Protein AF-C7J139-F1 (afdb_monomer_lite)

Organism: Oryza sativa subsp. japonica (NCBI:txid39947)

InterPro domains:
  IPR003154 S1/P1 nuclease [PF02265] (30-98)
  IPR003154 S1/P1 nuclease [PTHR33146] (15-98)
  IPR008947 Phospholipase C/P1 nuclease domain superfamily [G3DSA:1.10.575.10] (30-126)
  IPR008947 Phospholipase C/P1 nuclease domain superfamily [SSF48537] (30-120)

Radius of gyration: 26.07 Å; chains: 1; bounding box: 62×35×89 Å

Structure (mmCIF, N/CA/C/O backbone):
data_AF-C7J139-F1
#
_entry.id   AF-C7J139-F1
#
loop_
_atom_site.group_PDB
_atom_site.id
_atom_site.type_symbol
_atom_site.label_atom_id
_atom_site.label_alt_id
_atom_site.label_comp_id
_atom_site.label_asym_id
_atom_site.label_entity_id
_atom_site.label_seq_id
_atom_site.pdbx_PDB_ins_code
_atom_site.Cartn_x
_atom_site.Cartn_y
_atom_site.Cartn_z
_atom_site.occupancy
_atom_site.B_iso_or_equiv
_atom_site.auth_seq_id
_atom_site.auth_comp_id
_atom_site.auth_asym_id
_atom_site.auth_atom_id
_atom_site.pdbx_PDB_model_num
ATOM 1 N N . MET A 1 1 ? 42.708 -17.593 -40.217 1.00 52.78 1 MET A N 1
ATOM 2 C CA . MET A 1 1 ? 43.598 -16.811 -39.324 1.00 52.78 1 MET A CA 1
ATOM 3 C C . MET A 1 1 ? 43.027 -15.461 -38.871 1.00 52.78 1 MET A C 1
ATOM 5 O O . MET A 1 1 ? 43.200 -15.146 -37.701 1.00 52.78 1 MET A O 1
ATOM 9 N N . ALA A 1 2 ? 42.382 -14.642 -39.721 1.00 55.66 2 ALA A N 1
ATOM 10 C CA . ALA A 1 2 ? 41.711 -13.401 -39.272 1.00 55.66 2 ALA A CA 1
ATOM 11 C C . ALA A 1 2 ? 40.281 -13.638 -38.725 1.00 55.66 2 ALA A C 1
ATOM 13 O O . ALA A 1 2 ? 39.870 -12.990 -37.765 1.00 55.66 2 ALA A O 1
ATOM 14 N N . SER A 1 3 ? 39.554 -14.611 -39.291 1.00 57.34 3 SER A N 1
ATOM 15 C CA . SER A 1 3 ? 38.187 -14.988 -38.883 1.00 57.34 3 SER A CA 1
ATOM 16 C C . SER A 1 3 ? 38.133 -15.623 -37.480 1.00 57.34 3 SER A C 1
ATOM 18 O O . SER A 1 3 ? 37.305 -15.239 -36.655 1.00 57.34 3 SER A O 1
ATOM 20 N N . ASP A 1 4 ? 39.101 -16.486 -37.158 1.00 62.28 4 ASP A N 1
ATOM 21 C CA . ASP A 1 4 ? 39.182 -17.219 -35.880 1.00 62.28 4 ASP A CA 1
ATOM 22 C C . ASP A 1 4 ? 39.426 -16.285 -34.681 1.00 62.28 4 ASP A C 1
ATOM 24 O O . ASP A 1 4 ? 38.920 -16.496 -33.575 1.00 62.28 4 ASP A O 1
ATOM 28 N N . LYS A 1 5 ? 40.167 -15.194 -34.920 1.00 62.31 5 LYS A N 1
ATOM 29 C CA . LYS A 1 5 ? 40.435 -14.150 -33.923 1.00 62.31 5 LYS A CA 1
ATOM 30 C C . LYS A 1 5 ? 39.167 -13.357 -33.611 1.00 62.31 5 LYS A C 1
ATOM 32 O O . LYS A 1 5 ? 38.878 -13.135 -32.442 1.00 62.31 5 LYS A O 1
ATOM 37 N N . CYS A 1 6 ? 38.378 -13.001 -34.629 1.00 66.62 6 CYS A N 1
ATOM 38 C CA . CYS A 1 6 ? 37.109 -12.287 -34.456 1.00 66.62 6 CYS A CA 1
ATOM 39 C C . CYS A 1 6 ? 36.101 -13.114 -33.641 1.00 66.62 6 CYS A C 1
ATOM 41 O O . CYS A 1 6 ? 35.538 -12.615 -32.670 1.00 66.62 6 CYS A O 1
ATOM 43 N N . SER A 1 7 ? 35.962 -14.409 -33.954 1.00 73.81 7 SER A N 1
ATOM 44 C CA . SER A 1 7 ? 35.099 -15.322 -33.192 1.00 73.81 7 SER A CA 1
ATOM 45 C C . SER A 1 7 ? 35.534 -15.448 -31.728 1.00 73.81 7 SER A C 1
ATOM 47 O O . SER A 1 7 ? 34.696 -15.451 -30.831 1.00 73.81 7 SER A O 1
ATOM 49 N N . SER A 1 8 ? 36.842 -15.509 -31.472 1.00 78.50 8 SER A N 1
ATOM 50 C CA . SER A 1 8 ? 37.382 -15.605 -30.110 1.00 78.50 8 SER A CA 1
ATOM 51 C C . SER A 1 8 ? 37.153 -14.323 -29.301 1.00 78.50 8 SER A C 1
ATOM 53 O O . SER A 1 8 ? 36.785 -14.392 -28.131 1.00 78.50 8 SER A O 1
ATOM 55 N N . PHE A 1 9 ? 37.306 -13.148 -29.924 1.00 81.19 9 PHE A N 1
ATOM 56 C CA . PHE A 1 9 ? 37.013 -11.864 -29.280 1.00 81.19 9 PHE A CA 1
ATOM 57 C C . PHE A 1 9 ? 35.525 -11.692 -28.968 1.00 81.19 9 PHE A C 1
ATOM 59 O O . PHE A 1 9 ? 35.188 -11.208 -27.890 1.00 81.19 9 PHE A O 1
ATOM 66 N N . LEU A 1 10 ? 34.635 -12.124 -29.865 1.00 83.94 10 LEU A N 1
ATOM 67 C CA . LEU A 1 10 ? 33.190 -12.079 -29.634 1.00 83.94 10 LEU A CA 1
ATOM 68 C C . LEU A 1 10 ? 32.767 -13.001 -28.482 1.00 83.94 10 LEU A C 1
ATOM 70 O O . LEU A 1 10 ? 31.974 -12.593 -27.636 1.00 83.94 10 LEU A O 1
ATOM 74 N N . LEU A 1 11 ? 33.341 -14.206 -28.400 1.00 85.62 11 LEU A N 1
ATOM 75 C CA . LEU A 1 11 ? 33.092 -15.136 -27.293 1.00 85.62 11 LEU A CA 1
ATOM 76 C C . LEU A 1 11 ? 33.614 -14.593 -25.957 1.00 85.62 11 LEU A C 1
ATOM 78 O O . LEU A 1 11 ? 32.910 -14.665 -24.952 1.00 85.62 11 LEU A O 1
ATOM 82 N N . ALA A 1 12 ? 34.812 -14.002 -25.945 1.00 87.00 12 ALA A N 1
ATOM 83 C CA . ALA A 1 12 ? 35.378 -13.387 -24.747 1.00 87.00 12 ALA A CA 1
ATOM 84 C C . ALA A 1 12 ? 34.556 -12.175 -24.274 1.00 87.00 12 ALA A C 1
ATOM 86 O O . ALA A 1 12 ? 34.290 -12.039 -23.081 1.00 87.00 12 ALA A O 1
ATOM 87 N N . ALA A 1 13 ? 34.104 -11.324 -25.200 1.00 87.94 13 ALA A N 1
ATOM 88 C CA . ALA A 1 13 ? 33.249 -10.181 -24.887 1.00 87.94 13 ALA A CA 1
ATOM 89 C C . ALA A 1 13 ? 31.878 -10.620 -24.345 1.00 87.94 13 ALA A C 1
ATOM 91 O O . ALA A 1 13 ? 31.400 -10.057 -23.360 1.00 87.94 13 ALA A O 1
ATOM 92 N N . ALA A 1 14 ? 31.270 -11.654 -24.933 1.00 90.88 14 ALA A N 1
ATOM 93 C CA . ALA A 1 14 ? 30.016 -12.222 -24.446 1.00 90.88 14 ALA A CA 1
ATOM 94 C C . ALA A 1 14 ? 30.171 -12.834 -23.044 1.00 90.88 14 ALA A C 1
ATOM 96 O O . ALA A 1 14 ? 29.354 -12.565 -22.166 1.00 90.88 14 ALA A O 1
ATOM 97 N N . ALA A 1 15 ? 31.242 -13.597 -22.801 1.00 91.25 15 ALA A N 1
ATOM 98 C CA . ALA A 1 15 ? 31.532 -14.169 -21.487 1.00 91.25 15 ALA A CA 1
ATOM 99 C C . ALA A 1 15 ? 31.760 -13.082 -20.422 1.00 91.25 15 ALA A C 1
ATOM 101 O O . ALA A 1 15 ? 31.228 -13.182 -19.316 1.00 91.25 15 ALA A O 1
ATOM 102 N N . ALA A 1 16 ? 32.487 -12.013 -20.765 1.00 89.94 16 ALA A N 1
ATOM 103 C CA . ALA A 1 16 ? 32.681 -10.868 -19.879 1.00 89.94 16 ALA A CA 1
ATOM 104 C C . ALA A 1 16 ? 31.357 -10.145 -19.576 1.00 89.94 16 ALA A C 1
ATOM 106 O O . ALA A 1 16 ? 31.094 -9.815 -18.422 1.00 89.94 16 ALA A O 1
ATOM 107 N N . ALA A 1 17 ? 30.491 -9.950 -20.576 1.00 87.62 17 ALA A N 1
ATOM 108 C CA . ALA A 1 17 ? 29.176 -9.342 -20.379 1.00 87.62 17 ALA A CA 1
ATOM 109 C C . ALA A 1 17 ? 28.275 -10.190 -19.464 1.00 87.62 17 ALA A C 1
ATOM 111 O O . ALA A 1 17 ? 27.648 -9.650 -18.554 1.00 87.62 17 ALA A O 1
ATOM 112 N N . VAL A 1 18 ? 28.253 -11.515 -19.654 1.00 90.12 18 VAL A N 1
ATOM 113 C CA . VAL A 1 18 ? 27.510 -12.447 -18.788 1.00 90.12 18 VAL A CA 1
ATOM 114 C C . VAL A 1 18 ? 28.027 -12.394 -17.352 1.00 90.12 18 VAL A C 1
ATOM 116 O O . VAL A 1 18 ? 27.224 -12.342 -16.424 1.00 90.12 18 VAL A O 1
ATOM 119 N N . LEU A 1 19 ? 29.348 -12.349 -17.154 1.00 88.12 19 LEU A N 1
ATOM 120 C CA . LEU A 1 19 ? 29.944 -12.252 -15.821 1.00 88.12 19 LEU A CA 1
ATOM 121 C C . LEU A 1 19 ? 29.573 -10.934 -15.120 1.00 88.12 19 LEU A C 1
ATOM 123 O O . LEU A 1 19 ? 29.233 -10.945 -13.939 1.00 88.12 19 LEU A O 1
ATOM 127 N N . VAL A 1 20 ? 29.565 -9.815 -15.853 1.00 85.38 20 VAL A N 1
ATOM 128 C CA . VAL A 1 20 ? 29.130 -8.508 -15.332 1.00 85.38 20 VAL A CA 1
ATOM 129 C C . VAL A 1 20 ? 27.651 -8.538 -14.934 1.00 85.38 20 VAL A C 1
ATOM 131 O O . VAL A 1 20 ? 27.318 -8.136 -13.820 1.00 85.38 20 VAL A O 1
ATOM 134 N N . LEU A 1 21 ? 26.774 -9.073 -15.788 1.00 81.25 21 LEU A N 1
ATOM 135 C CA . LEU A 1 21 ? 25.340 -9.218 -15.502 1.00 81.25 21 LEU A CA 1
ATOM 136 C C . LEU A 1 21 ? 25.070 -10.139 -14.303 1.00 81.25 21 LEU A C 1
ATOM 138 O O . LEU A 1 21 ? 24.217 -9.825 -13.479 1.00 81.25 21 LEU A O 1
ATOM 142 N N . ALA A 1 22 ? 25.816 -11.238 -14.172 1.00 82.19 22 ALA A N 1
ATOM 143 C CA . ALA A 1 22 ? 25.690 -12.172 -13.053 1.00 82.19 22 ALA A CA 1
ATOM 144 C C . ALA A 1 22 ? 26.199 -11.591 -11.721 1.00 82.19 22 ALA A C 1
ATOM 146 O O . ALA A 1 22 ? 25.756 -12.015 -10.657 1.00 82.19 22 ALA A O 1
ATOM 147 N N . SER A 1 23 ? 27.121 -10.624 -11.773 1.00 78.50 23 SER A N 1
ATOM 148 C CA . SER A 1 23 ? 27.659 -9.937 -10.591 1.00 78.50 23 SER A CA 1
ATOM 149 C C . SER A 1 23 ? 26.824 -8.737 -10.129 1.00 78.50 23 SER A C 1
ATOM 151 O O . SER A 1 23 ? 27.106 -8.163 -9.075 1.00 78.50 23 SER A O 1
ATOM 153 N N . ALA A 1 24 ? 25.804 -8.342 -10.899 1.00 74.88 24 ALA A N 1
ATOM 154 C CA . ALA A 1 24 ? 24.930 -7.245 -10.515 1.00 74.88 24 ALA A CA 1
ATOM 155 C C . ALA A 1 24 ? 24.117 -7.638 -9.263 1.00 74.88 24 ALA A C 1
ATOM 157 O O . ALA A 1 24 ? 23.509 -8.712 -9.244 1.00 74.88 24 ALA A O 1
ATOM 158 N N . PRO A 1 25 ? 24.068 -6.789 -8.217 1.00 73.31 25 PRO A N 1
ATOM 159 C CA . PRO A 1 25 ? 23.219 -7.051 -7.067 1.00 73.31 25 PRO A CA 1
ATOM 160 C C . PRO A 1 25 ? 21.769 -7.191 -7.529 1.00 73.31 25 PRO A C 1
ATOM 162 O O . PRO A 1 25 ? 21.243 -6.317 -8.222 1.00 73.31 25 PRO A O 1
ATOM 165 N N . VAL A 1 26 ? 21.114 -8.283 -7.136 1.00 67.06 26 VAL A N 1
ATOM 166 C CA . VAL A 1 26 ? 19.690 -8.476 -7.406 1.00 67.06 26 VAL A CA 1
ATOM 167 C C . VAL A 1 26 ? 18.926 -7.423 -6.611 1.00 67.06 26 VAL A C 1
ATOM 169 O O . VAL A 1 26 ? 18.789 -7.509 -5.391 1.00 67.06 26 VAL A O 1
ATOM 172 N N . ALA A 1 27 ? 18.437 -6.397 -7.302 1.00 61.22 27 ALA A N 1
ATOM 173 C CA . ALA A 1 27 ? 17.496 -5.459 -6.721 1.00 61.22 27 ALA A CA 1
ATOM 174 C C . ALA A 1 27 ? 16.160 -6.192 -6.537 1.00 61.22 27 ALA A C 1
ATOM 176 O O . ALA A 1 27 ? 15.358 -6.295 -7.466 1.00 61.22 27 ALA A O 1
ATOM 177 N N . HIS A 1 28 ? 15.924 -6.727 -5.339 1.00 59.59 28 HIS A N 1
ATOM 178 C CA . HIS A 1 28 ? 14.617 -7.252 -4.954 1.00 59.59 28 HIS A CA 1
ATOM 179 C C . HIS A 1 28 ? 13.639 -6.083 -4.807 1.00 59.59 28 HIS A C 1
ATOM 181 O O . HIS A 1 28 ? 13.421 -5.554 -3.720 1.00 59.59 28 HIS A O 1
ATOM 187 N N . SER A 1 29 ? 13.085 -5.632 -5.932 1.00 62.16 29 SER A N 1
ATOM 188 C CA . SER A 1 29 ? 11.960 -4.706 -5.909 1.00 62.16 29 SER A CA 1
ATOM 189 C C . SER A 1 29 ? 10.726 -5.439 -5.397 1.00 62.16 29 SER A C 1
ATOM 191 O O . SER A 1 29 ? 10.415 -6.553 -5.829 1.00 62.16 29 SER A O 1
ATOM 193 N N . TRP A 1 30 ? 10.022 -4.819 -4.460 1.00 70.44 30 TRP A N 1
ATOM 194 C CA . TRP A 1 30 ? 8.732 -5.319 -4.022 1.00 70.44 30 TRP A CA 1
ATOM 195 C C . TRP A 1 30 ? 7.719 -5.062 -5.136 1.00 70.44 30 TRP A C 1
ATOM 197 O O . TRP A 1 30 ? 7.519 -3.931 -5.567 1.00 70.44 30 TRP A O 1
ATOM 207 N N . SER A 1 31 ? 7.123 -6.137 -5.638 1.00 81.75 31 SER A N 1
ATOM 208 C CA . SER A 1 31 ? 5.918 -6.079 -6.467 1.00 81.75 31 SER A CA 1
ATOM 209 C C . SER A 1 31 ? 4.690 -6.283 -5.568 1.00 81.75 31 SER A C 1
ATOM 211 O O . SER A 1 31 ? 4.783 -6.162 -4.345 1.00 81.75 31 SER A O 1
ATOM 213 N N . LYS A 1 32 ? 3.546 -6.656 -6.148 1.00 90.75 32 LYS A N 1
ATOM 214 C CA . LYS A 1 32 ? 2.308 -6.995 -5.427 1.00 90.75 32 LYS A CA 1
ATOM 215 C C . LYS A 1 32 ? 2.546 -7.847 -4.166 1.00 90.75 32 LYS A C 1
ATOM 217 O O . LYS A 1 32 ? 2.120 -7.472 -3.078 1.00 90.75 32 LYS A O 1
ATOM 222 N N . GLU A 1 33 ? 3.282 -8.948 -4.307 1.00 92.19 33 GLU A N 1
ATOM 223 C CA . GLU A 1 33 ? 3.545 -9.904 -3.219 1.00 92.19 33 GLU A CA 1
ATOM 224 C C . GLU A 1 33 ? 4.303 -9.282 -2.042 1.00 92.19 33 GLU A C 1
ATOM 226 O O . GLU A 1 33 ? 4.029 -9.588 -0.885 1.00 92.19 33 GLU A O 1
ATOM 231 N N . GLY A 1 34 ? 5.212 -8.349 -2.322 1.00 92.19 34 GLY A N 1
ATOM 232 C CA . GLY A 1 34 ? 5.981 -7.665 -1.290 1.00 92.19 34 GLY A CA 1
ATOM 233 C C . GLY A 1 34 ? 5.139 -6.766 -0.403 1.00 92.19 34 GLY A C 1
ATOM 234 O O . GLY A 1 34 ? 5.271 -6.787 0.823 1.00 92.19 34 GLY A O 1
ATOM 235 N N . HIS A 1 35 ? 4.240 -6.009 -1.032 1.00 94.44 35 HIS A N 1
ATOM 236 C CA . HIS A 1 35 ? 3.283 -5.164 -0.326 1.00 94.44 35 HIS A CA 1
ATOM 237 C C . HIS A 1 35 ? 2.343 -6.001 0.543 1.00 94.44 35 HIS A C 1
ATOM 239 O O . HIS A 1 35 ? 2.138 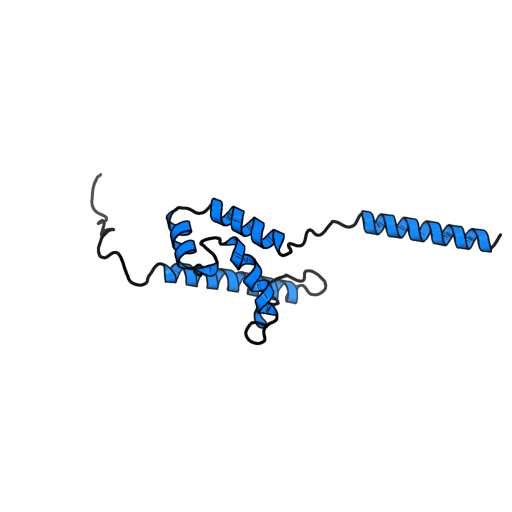-5.670 1.712 1.00 94.44 35 HIS A O 1
ATOM 245 N N . MET A 1 36 ? 1.823 -7.109 0.005 1.00 95.00 36 MET A N 1
ATOM 246 C CA . MET A 1 36 ? 0.930 -8.000 0.748 1.00 95.00 36 MET A CA 1
ATOM 247 C C . MET A 1 36 ? 1.638 -8.637 1.949 1.00 95.00 36 MET A C 1
ATOM 249 O O . MET A 1 36 ? 1.137 -8.538 3.068 1.00 95.00 36 MET A O 1
ATOM 253 N N . LEU A 1 37 ? 2.831 -9.211 1.748 1.00 95.06 37 LEU A N 1
ATOM 254 C CA . LEU A 1 37 ? 3.604 -9.843 2.819 1.00 95.06 37 LEU A CA 1
ATOM 255 C C . LEU A 1 37 ? 3.960 -8.847 3.930 1.00 95.06 37 LEU A C 1
ATOM 257 O O . LEU A 1 37 ? 3.759 -9.136 5.108 1.00 95.06 37 LEU A O 1
ATOM 261 N N . THR A 1 38 ? 4.442 -7.657 3.560 1.00 94.94 38 THR A N 1
ATOM 262 C CA . THR A 1 38 ? 4.796 -6.603 4.524 1.00 94.94 38 THR A CA 1
ATOM 263 C C . THR A 1 38 ? 3.590 -6.207 5.371 1.00 94.94 38 THR A C 1
ATOM 265 O O . THR A 1 38 ? 3.700 -6.094 6.590 1.00 94.94 38 THR A O 1
ATOM 268 N N . CYS A 1 39 ? 2.424 -6.028 4.747 1.00 96.38 39 CYS A N 1
ATOM 269 C CA . CYS A 1 39 ? 1.213 -5.669 5.472 1.00 96.38 39 CYS A CA 1
ATOM 270 C C . CYS A 1 39 ? 0.663 -6.790 6.340 1.00 96.38 39 CYS A C 1
ATOM 272 O O . CYS A 1 39 ? 0.158 -6.500 7.420 1.00 96.38 39 CYS A O 1
ATOM 274 N N . ARG A 1 40 ? 0.801 -8.049 5.915 1.00 96.94 40 ARG A N 1
ATOM 275 C CA . ARG A 1 40 ? 0.412 -9.192 6.738 1.00 96.94 40 ARG A CA 1
ATOM 276 C C . ARG A 1 40 ? 1.265 -9.278 8.001 1.00 96.94 40 ARG A C 1
ATOM 278 O O . ARG A 1 40 ? 0.717 -9.303 9.096 1.00 96.94 40 ARG A O 1
ATOM 285 N N . ILE A 1 41 ? 2.590 -9.195 7.853 1.00 97.69 41 ILE A N 1
ATOM 286 C CA . ILE A 1 41 ? 3.521 -9.157 8.990 1.00 97.69 41 ILE A CA 1
ATOM 287 C C . ILE A 1 41 ? 3.198 -7.970 9.905 1.00 97.69 41 ILE A C 1
ATOM 289 O O . ILE A 1 41 ? 3.136 -8.126 11.119 1.00 97.69 41 ILE A O 1
ATOM 293 N N . ALA A 1 42 ? 2.964 -6.782 9.337 1.00 97.62 42 ALA A N 1
ATOM 294 C CA . ALA A 1 42 ? 2.613 -5.607 10.127 1.00 97.62 42 ALA A CA 1
ATOM 295 C C . ALA A 1 42 ? 1.305 -5.808 10.904 1.00 97.62 42 ALA A C 1
ATOM 297 O O . ALA A 1 42 ? 1.253 -5.445 12.074 1.00 97.6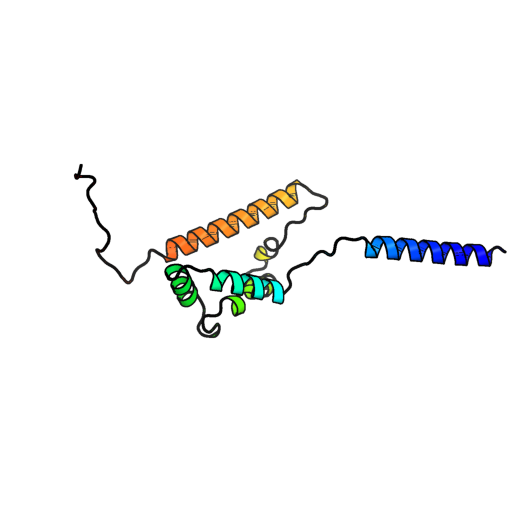2 42 ALA A O 1
ATOM 298 N N . GLN A 1 43 ? 0.280 -6.388 10.273 1.00 97.56 43 GLN A N 1
ATOM 299 C CA . GLN A 1 43 ? -1.021 -6.649 10.885 1.00 97.56 43 GLN A CA 1
ATOM 300 C C . GLN A 1 43 ? -0.928 -7.647 12.046 1.00 97.56 43 GLN A C 1
ATOM 302 O O . GLN A 1 43 ? -1.532 -7.403 13.090 1.00 97.56 43 GLN A O 1
ATOM 307 N N . ASP A 1 44 ? -0.143 -8.714 11.890 1.00 97.56 44 ASP A N 1
ATOM 308 C CA . ASP A 1 44 ? 0.066 -9.735 12.926 1.00 97.56 44 ASP A CA 1
ATOM 309 C C . ASP A 1 44 ? 0.823 -9.184 14.151 1.00 97.56 44 ASP A C 1
ATOM 311 O O . ASP A 1 44 ? 0.700 -9.714 15.254 1.00 97.56 44 ASP A O 1
ATOM 315 N N . LEU A 1 45 ? 1.579 -8.094 13.976 1.00 98.19 45 LEU A N 1
ATOM 316 C CA . LEU A 1 45 ? 2.349 -7.423 15.029 1.00 98.19 45 LEU A CA 1
ATOM 317 C C . LEU A 1 45 ? 1.617 -6.227 15.668 1.00 98.19 45 LEU A C 1
ATOM 319 O O . LEU A 1 45 ? 2.203 -5.514 16.484 1.00 98.19 45 LEU A O 1
ATOM 323 N N . LEU A 1 46 ? 0.357 -5.962 15.304 1.00 96.75 46 LEU A N 1
ATOM 324 C CA . LEU A 1 46 ? -0.404 -4.850 15.878 1.00 96.75 46 LEU A CA 1
ATOM 325 C C . LEU A 1 46 ? -0.863 -5.148 17.308 1.00 96.75 46 LEU A C 1
ATOM 327 O O . LEU A 1 46 ? -1.513 -6.155 17.579 1.00 96.75 46 LEU A O 1
ATOM 331 N N . GLU A 1 47 ? -0.663 -4.175 18.197 1.00 96.25 47 GLU A N 1
ATOM 332 C CA . GLU A 1 47 ? -1.334 -4.141 19.499 1.00 96.25 47 GLU A CA 1
ATOM 333 C C . GLU A 1 47 ? -2.868 -4.190 19.338 1.00 96.25 47 GLU A C 1
ATOM 335 O O . GLU A 1 47 ? -3.398 -3.613 18.377 1.00 96.25 47 GLU A O 1
ATOM 340 N N . PRO A 1 48 ? -3.627 -4.766 20.291 1.00 96.00 48 PRO A N 1
ATOM 341 C CA . PRO A 1 48 ? -5.074 -4.965 20.151 1.00 96.00 48 PRO A CA 1
ATOM 342 C C . PRO A 1 48 ? -5.857 -3.696 19.781 1.00 96.00 48 PRO A C 1
ATOM 344 O O . PRO A 1 48 ? -6.738 -3.723 18.917 1.00 96.00 48 PRO A O 1
ATOM 347 N N . ALA A 1 49 ? -5.499 -2.556 20.382 1.00 93.19 49 ALA A N 1
ATOM 348 C CA . ALA A 1 49 ? -6.121 -1.268 20.083 1.00 93.19 49 ALA A CA 1
ATOM 349 C C . ALA A 1 49 ? -5.833 -0.787 18.647 1.00 93.19 49 ALA A C 1
ATOM 351 O O . ALA A 1 49 ? -6.691 -0.168 18.017 1.00 93.19 49 ALA A O 1
ATOM 352 N N . ALA A 1 50 ? -4.638 -1.063 18.118 1.00 93.75 50 ALA A N 1
ATOM 353 C CA . ALA A 1 50 ? -4.277 -0.731 16.744 1.00 93.75 50 ALA A CA 1
ATOM 354 C C . ALA A 1 50 ? -4.945 -1.690 15.748 1.00 93.75 50 ALA A C 1
ATOM 356 O O . ALA A 1 50 ? -5.495 -1.228 14.754 1.00 93.75 50 ALA A O 1
ATOM 357 N N . ALA A 1 51 ? -4.995 -2.991 16.048 1.00 94.56 51 ALA A N 1
ATOM 358 C CA . ALA A 1 51 ? -5.689 -3.985 15.228 1.00 94.56 51 ALA A CA 1
ATOM 359 C C . ALA A 1 51 ? -7.193 -3.687 15.101 1.00 94.56 51 ALA A C 1
ATOM 361 O O . ALA A 1 51 ? -7.776 -3.814 14.026 1.00 94.56 51 ALA A O 1
ATOM 362 N N . HIS A 1 52 ? -7.842 -3.258 16.189 1.00 93.12 52 HIS A N 1
ATOM 363 C CA . HIS A 1 52 ? -9.233 -2.798 16.148 1.00 93.12 52 HIS A CA 1
ATOM 364 C C . HIS A 1 52 ? -9.400 -1.529 15.299 1.00 93.12 52 HIS A C 1
ATOM 366 O O . HIS A 1 52 ? -10.288 -1.466 14.455 1.00 93.12 52 HIS A O 1
ATOM 372 N N . ALA A 1 53 ? -8.518 -0.537 15.465 1.00 92.75 53 ALA A N 1
ATOM 373 C CA . ALA A 1 53 ? -8.568 0.684 14.665 1.00 92.75 53 ALA A CA 1
ATOM 374 C C . ALA A 1 53 ? -8.360 0.417 13.164 1.00 92.75 53 ALA A C 1
ATOM 376 O O . ALA A 1 53 ? -9.066 1.002 12.350 1.00 92.75 53 ALA A O 1
ATOM 377 N N . VAL A 1 54 ? -7.429 -0.473 12.798 1.00 94.12 54 VAL A N 1
ATOM 378 C CA . VAL A 1 54 ? -7.219 -0.884 11.403 1.00 94.12 54 VAL A CA 1
ATOM 379 C C . VAL A 1 54 ? -8.477 -1.541 10.850 1.00 94.12 54 VAL A C 1
ATOM 381 O O . VAL A 1 54 ? -8.953 -1.097 9.814 1.00 94.12 54 VAL A O 1
ATOM 384 N N . ARG A 1 55 ? -9.074 -2.507 11.561 1.00 92.50 55 ARG A N 1
ATOM 385 C CA . ARG A 1 55 ? -10.328 -3.153 11.129 1.00 92.50 55 ARG A CA 1
ATOM 386 C C . ARG A 1 55 ? -11.450 -2.153 10.852 1.00 92.50 55 ARG A C 1
ATOM 388 O O . ARG A 1 55 ? -12.101 -2.269 9.828 1.00 92.50 55 ARG A O 1
ATOM 395 N N . ASN A 1 56 ? -11.604 -1.129 11.691 1.00 91.69 56 ASN A N 1
ATOM 396 C CA . ASN A 1 56 ? -12.633 -0.099 11.499 1.00 91.69 56 ASN A CA 1
ATOM 397 C C . ASN A 1 56 ? -12.351 0.870 10.336 1.00 91.69 56 ASN A C 1
ATOM 399 O O . ASN A 1 56 ? -13.246 1.607 9.929 1.00 91.69 56 ASN A O 1
ATOM 403 N N . LEU A 1 57 ? -11.107 0.941 9.854 1.00 9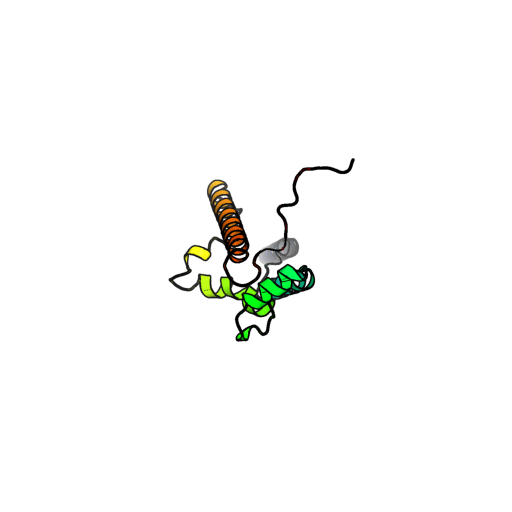2.19 57 LEU A N 1
ATOM 404 C CA . LEU A 1 57 ? -10.719 1.771 8.709 1.00 92.19 57 LEU A CA 1
ATOM 405 C C . LEU A 1 57 ? -10.766 1.006 7.383 1.00 92.19 57 LEU A C 1
ATOM 407 O O . LEU A 1 57 ? -10.797 1.639 6.325 1.00 92.19 57 LEU A O 1
ATOM 411 N N . LEU A 1 58 ? -10.704 -0.325 7.432 1.00 93.88 58 LEU A N 1
ATOM 412 C CA . LEU A 1 58 ? -10.806 -1.175 6.255 1.00 93.88 58 LEU A CA 1
ATOM 413 C C . LEU A 1 58 ? -12.247 -1.182 5.737 1.00 93.88 58 LEU A C 1
ATOM 415 O O . LEU A 1 58 ? -13.198 -0.999 6.494 1.00 93.88 58 LEU A O 1
ATOM 419 N N . THR A 1 59 ? -12.398 -1.362 4.427 1.00 91.19 59 THR A N 1
ATOM 420 C CA . THR A 1 59 ? -13.721 -1.536 3.828 1.00 91.19 59 THR A CA 1
ATOM 421 C C . THR A 1 59 ? -14.225 -2.954 4.085 1.00 91.19 59 THR A C 1
ATOM 423 O O . THR A 1 59 ? -13.430 -3.863 4.332 1.00 91.19 59 THR A O 1
ATOM 426 N N . GLU A 1 60 ? -15.539 -3.158 4.001 1.00 90.50 60 GLU A N 1
ATOM 427 C CA . GLU A 1 60 ? -16.156 -4.478 4.193 1.00 90.50 60 GLU A CA 1
ATOM 428 C C . GLU A 1 60 ? -15.595 -5.518 3.207 1.00 90.50 60 GLU A C 1
ATOM 430 O O . GLU A 1 60 ? -15.389 -6.673 3.565 1.00 90.50 60 GLU A O 1
ATOM 435 N N . GLU A 1 61 ? -15.250 -5.109 1.980 1.00 89.06 61 GLU A N 1
ATOM 436 C CA . GLU A 1 61 ? -14.688 -6.005 0.960 1.00 89.06 61 GLU A CA 1
ATOM 437 C C . GLU A 1 61 ? -13.289 -6.527 1.309 1.00 89.06 61 GLU A C 1
ATOM 439 O O . GLU A 1 61 ? -12.852 -7.526 0.739 1.00 89.06 61 GLU A O 1
ATOM 444 N N . ALA A 1 62 ? -12.570 -5.851 2.210 1.00 92.06 62 ALA A N 1
ATOM 445 C CA . ALA A 1 62 ? -11.261 -6.299 2.667 1.00 92.06 62 ALA A CA 1
ATOM 446 C C . ALA A 1 62 ? -11.355 -7.391 3.746 1.00 92.06 62 ALA A C 1
ATOM 448 O O . ALA A 1 62 ? -10.324 -7.965 4.079 1.00 92.06 62 ALA A O 1
ATOM 449 N N . ASP A 1 63 ? -12.543 -7.665 4.305 1.00 93.00 63 ASP A N 1
ATOM 450 C CA . ASP A 1 63 ? -12.783 -8.686 5.342 1.00 93.00 63 ASP A CA 1
ATOM 451 C C . ASP A 1 63 ? -11.778 -8.618 6.513 1.00 93.00 63 ASP A C 1
ATOM 453 O O . ASP A 1 63 ? -11.253 -9.609 7.021 1.00 93.00 63 ASP A O 1
ATOM 457 N N . GLY A 1 64 ? -11.417 -7.393 6.907 1.00 93.06 64 GLY A N 1
ATOM 458 C CA . GLY A 1 64 ? -10.427 -7.153 7.955 1.00 93.06 64 GLY A CA 1
ATOM 459 C C . GLY A 1 64 ? -8.976 -7.507 7.591 1.00 93.06 64 GLY A C 1
ATOM 460 O O . GLY A 1 64 ? -8.114 -7.394 8.463 1.00 93.06 64 GLY A O 1
ATOM 461 N N . ASP A 1 65 ? -8.669 -7.893 6.351 1.00 95.88 65 ASP A N 1
ATOM 462 C CA . ASP A 1 65 ? -7.316 -8.165 5.861 1.00 95.88 65 ASP A CA 1
ATOM 463 C C . ASP A 1 65 ? -6.664 -6.895 5.290 1.00 95.88 65 ASP A C 1
ATOM 465 O O . ASP A 1 65 ? -7.002 -6.405 4.210 1.00 95.88 65 ASP A O 1
ATOM 469 N N . LEU A 1 66 ? -5.668 -6.363 6.002 1.00 96.56 66 LEU A N 1
ATOM 470 C CA . LEU A 1 66 ? -4.919 -5.184 5.570 1.00 96.56 66 LEU A CA 1
ATOM 471 C C . LEU A 1 66 ? -4.152 -5.449 4.268 1.00 96.56 66 LEU A C 1
ATOM 473 O O . LEU A 1 66 ? -4.002 -4.547 3.439 1.00 96.56 66 LEU A O 1
ATOM 477 N N . SER A 1 67 ? -3.669 -6.679 4.067 1.00 96.19 67 SER A N 1
ATOM 478 C CA . SER A 1 67 ? -2.856 -7.034 2.902 1.00 96.19 67 SER A CA 1
ATOM 479 C C . SER A 1 67 ? -3.629 -6.898 1.587 1.00 96.19 67 SER A C 1
ATOM 481 O O . SER A 1 67 ? -3.032 -6.522 0.574 1.00 96.19 67 SER A O 1
ATOM 483 N N . ALA A 1 68 ? -4.957 -7.065 1.621 1.00 95.38 68 ALA A N 1
ATOM 484 C CA . ALA A 1 68 ? -5.840 -6.907 0.468 1.00 95.38 68 ALA A CA 1
ATOM 485 C C . ALA A 1 68 ? -5.806 -5.485 -0.128 1.00 95.38 68 ALA A C 1
ATOM 487 O O . ALA A 1 68 ? -5.983 -5.314 -1.336 1.00 95.38 68 ALA A O 1
ATOM 488 N N . LEU A 1 69 ? -5.524 -4.462 0.690 1.00 95.06 69 LEU A N 1
ATOM 489 C CA . LEU A 1 69 ? -5.500 -3.058 0.262 1.00 95.06 69 LEU A CA 1
ATOM 490 C C . LEU A 1 69 ? -4.094 -2.478 0.090 1.00 95.06 69 LEU A C 1
ATOM 492 O O . LEU A 1 69 ? -3.945 -1.388 -0.460 1.00 95.06 69 LEU A O 1
ATOM 496 N N . CYS A 1 70 ? -3.037 -3.181 0.492 1.00 94.31 70 CYS A N 1
ATOM 497 C CA . CYS A 1 70 ? -1.687 -2.608 0.478 1.00 94.31 70 CYS A CA 1
ATOM 498 C C . CYS A 1 70 ? -1.084 -2.369 -0.910 1.00 94.31 70 CYS A C 1
ATOM 500 O O . CYS A 1 70 ? -0.087 -1.660 -1.034 1.00 94.31 70 CYS A O 1
ATOM 502 N N . VAL A 1 71 ? -1.720 -2.894 -1.957 1.00 94.69 71 VAL A N 1
ATOM 503 C CA . VAL A 1 71 ? -1.365 -2.652 -3.365 1.00 94.69 71 VAL A CA 1
ATOM 504 C C . VAL A 1 71 ? -2.158 -1.472 -3.950 1.00 94.69 71 VAL A C 1
ATOM 506 O O . VAL A 1 71 ? -1.820 -0.953 -5.011 1.00 94.69 71 VAL A O 1
ATOM 509 N N . TRP A 1 72 ? -3.205 -0.995 -3.267 1.00 95.19 72 TRP A N 1
ATOM 510 C CA . TRP A 1 72 ? -4.060 0.094 -3.748 1.00 95.19 72 TRP A CA 1
ATOM 511 C C . TRP A 1 72 ? -3.287 1.368 -4.150 1.00 95.19 72 TRP A C 1
ATOM 513 O O . TRP A 1 72 ? -3.584 1.906 -5.221 1.00 95.19 72 TRP A O 1
ATOM 523 N N . PRO A 1 73 ? -2.257 1.833 -3.406 1.00 94.75 73 PRO A N 1
ATOM 524 C CA . PRO A 1 73 ? -1.458 2.990 -3.820 1.00 94.75 73 PRO A CA 1
ATOM 525 C C . PRO A 1 73 ? -0.805 2.829 -5.204 1.00 94.75 73 PRO A C 1
ATOM 527 O O . PRO A 1 73 ? -0.765 3.788 -5.980 1.00 94.75 73 PRO A O 1
ATOM 530 N N . ASP A 1 74 ? -0.344 1.618 -5.542 1.00 94.00 74 ASP A N 1
ATOM 531 C CA . ASP A 1 74 ? 0.250 1.309 -6.851 1.00 94.00 74 ASP A CA 1
ATOM 532 C C . ASP A 1 74 ? -0.780 1.305 -7.982 1.00 94.00 74 ASP A C 1
ATOM 534 O O . ASP A 1 74 ? -0.442 1.585 -9.129 1.00 94.00 74 ASP A O 1
ATOM 538 N N . GLN A 1 75 ? -2.048 1.033 -7.679 1.00 93.75 75 GLN A N 1
ATOM 539 C CA . GLN A 1 75 ? -3.118 1.076 -8.673 1.00 93.75 75 GLN A CA 1
ATOM 540 C C . GLN A 1 75 ? -3.528 2.525 -8.959 1.00 93.75 75 GLN A C 1
ATOM 542 O O . GLN A 1 75 ? -3.609 2.949 -10.116 1.00 93.75 75 GLN A O 1
ATOM 547 N N . VAL A 1 76 ? -3.744 3.321 -7.906 1.00 96.25 76 VAL A N 1
ATOM 548 C CA . VAL A 1 76 ? -4.291 4.676 -8.056 1.00 96.25 76 VAL A CA 1
ATOM 549 C C . VAL A 1 76 ? -3.275 5.699 -8.542 1.00 96.25 76 VAL A C 1
ATOM 551 O O . VAL A 1 76 ? -3.679 6.680 -9.156 1.00 96.25 76 VAL A O 1
ATOM 554 N N . ARG A 1 77 ? -1.964 5.488 -8.370 1.00 94.69 77 ARG A N 1
ATOM 555 C CA . ARG A 1 77 ? -0.920 6.413 -8.877 1.00 94.69 77 ARG A CA 1
ATOM 556 C C . ARG A 1 77 ? -0.976 6.661 -10.393 1.00 94.69 77 ARG A C 1
ATOM 558 O O . ARG A 1 77 ? -0.377 7.619 -10.888 1.00 94.69 77 ARG A O 1
ATOM 565 N N . HIS A 1 78 ? -1.678 5.807 -11.138 1.00 94.81 78 HIS A N 1
ATOM 566 C CA . HIS A 1 78 ? -1.918 5.962 -12.574 1.00 94.81 78 HIS A CA 1
ATOM 567 C C . HIS A 1 78 ? -3.191 6.758 -12.895 1.00 94.81 78 HIS A C 1
ATOM 569 O O . HIS A 1 78 ? -3.344 7.244 -14.015 1.00 94.81 78 HIS A O 1
ATOM 575 N N . TRP A 1 79 ? -4.090 6.941 -11.928 1.00 97.50 79 TRP A N 1
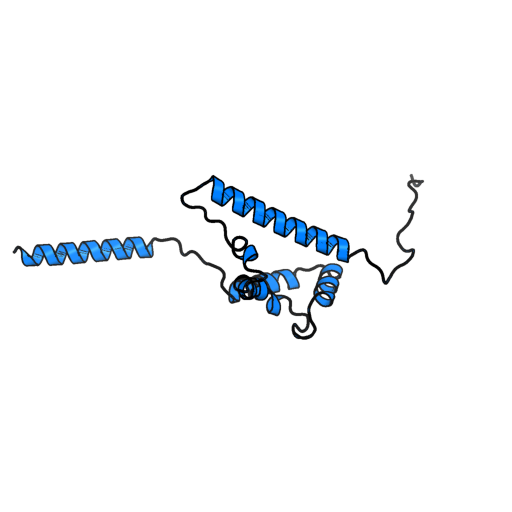ATOM 576 C CA . TRP A 1 79 ? -5.331 7.691 -12.099 1.00 97.50 79 TRP A CA 1
ATOM 577 C C . TRP A 1 79 ? -5.050 9.191 -12.086 1.00 97.50 79 TRP A C 1
ATOM 579 O O . TRP A 1 79 ? -4.262 9.678 -11.277 1.00 97.50 79 TRP A O 1
ATOM 589 N N . TYR A 1 80 ? -5.749 9.953 -12.930 1.00 96.50 80 TYR A N 1
ATOM 590 C CA . TYR A 1 80 ? -5.542 11.400 -13.068 1.00 96.50 80 TYR A CA 1
ATOM 591 C C . TYR A 1 80 ? -5.555 12.145 -11.718 1.00 96.50 80 TYR A C 1
ATOM 593 O O . TYR A 1 80 ? -4.631 12.898 -11.414 1.00 96.50 80 TYR A O 1
ATOM 601 N N . LYS A 1 81 ? -6.542 11.854 -10.856 1.00 97.38 81 LYS A N 1
ATOM 602 C CA . LYS A 1 81 ? -6.700 12.469 -9.524 1.00 97.38 81 LYS A CA 1
ATOM 603 C C . LYS A 1 81 ? -5.535 12.187 -8.562 1.00 97.38 81 LYS A C 1
ATOM 605 O O . LYS A 1 81 ? -5.262 12.996 -7.676 1.00 97.38 81 LYS A O 1
ATOM 610 N N . TYR A 1 82 ? -4.855 11.055 -8.721 1.00 96.69 82 TYR A N 1
ATOM 611 C CA . TYR A 1 82 ? -3.817 10.579 -7.802 1.00 96.69 82 TYR A CA 1
ATOM 612 C C . TYR A 1 82 ? -2.438 10.492 -8.460 1.00 96.69 82 TYR A C 1
ATOM 614 O O . TYR A 1 82 ? -1.489 10.034 -7.842 1.00 96.69 82 TYR A O 1
ATOM 622 N N . ARG A 1 83 ? -2.276 11.019 -9.679 1.00 95.75 83 ARG A N 1
ATOM 623 C CA . ARG A 1 83 ? -1.006 11.032 -10.424 1.00 95.75 83 ARG A CA 1
ATOM 624 C C . ARG A 1 83 ? 0.162 11.605 -9.610 1.00 95.75 83 ARG A C 1
ATOM 626 O O . ARG A 1 83 ? 1.303 11.173 -9.763 1.00 95.75 83 ARG A O 1
ATOM 633 N N . TRP A 1 84 ? -0.135 12.558 -8.724 1.00 93.69 84 TRP A N 1
ATOM 634 C CA . TRP A 1 84 ? 0.821 13.202 -7.822 1.00 93.69 84 TRP A CA 1
ATOM 635 C C . TRP A 1 84 ? 1.445 12.252 -6.788 1.00 93.69 84 TRP A C 1
ATOM 637 O O . TRP A 1 84 ? 2.486 12.592 -6.230 1.00 93.69 84 TRP A O 1
ATOM 647 N N . THR A 1 85 ? 0.854 11.080 -6.526 1.00 95.25 85 THR A N 1
ATOM 648 C CA . THR A 1 85 ? 1.433 10.081 -5.615 1.00 95.25 85 THR A CA 1
ATOM 649 C C . THR A 1 85 ? 2.546 9.278 -6.274 1.00 95.25 85 THR A C 1
ATOM 651 O O . THR A 1 85 ? 3.401 8.758 -5.573 1.00 95.25 85 THR A O 1
ATOM 654 N N . SER A 1 86 ? 2.612 9.224 -7.610 1.00 93.75 86 SER A N 1
ATOM 655 C CA . SER A 1 86 ? 3.607 8.429 -8.340 1.00 93.75 86 SER A CA 1
ATOM 656 C C . SER A 1 86 ? 5.070 8.649 -7.908 1.00 93.75 86 SER A C 1
ATOM 658 O O . SER A 1 86 ? 5.760 7.651 -7.709 1.00 93.75 86 SER A O 1
ATOM 660 N N . PRO A 1 87 ? 5.585 9.887 -7.748 1.00 92.06 87 PRO A N 1
ATOM 661 C CA . PRO A 1 87 ? 6.960 10.105 -7.286 1.00 92.06 87 PRO A CA 1
ATOM 662 C C . PRO A 1 87 ? 7.176 9.789 -5.797 1.00 92.06 87 PRO A C 1
ATOM 664 O O . PRO A 1 87 ? 8.301 9.874 -5.327 1.00 92.06 87 PRO A O 1
ATOM 667 N N . LEU A 1 88 ? 6.126 9.445 -5.043 1.00 92.81 88 LEU A N 1
ATOM 668 C CA . LEU A 1 88 ? 6.218 9.015 -3.645 1.00 92.81 88 LEU A CA 1
ATOM 669 C C . LEU A 1 88 ? 6.420 7.500 -3.513 1.00 92.81 88 LEU A C 1
ATOM 671 O O . LEU A 1 88 ? 6.295 6.994 -2.413 1.00 92.81 88 LEU A O 1
ATOM 675 N N . HIS A 1 89 ? 6.662 6.754 -4.594 1.00 91.19 89 HIS A N 1
ATOM 676 C CA . HIS A 1 89 ? 6.876 5.297 -4.530 1.00 91.19 89 HIS A CA 1
ATOM 677 C C . HIS A 1 89 ? 8.357 4.908 -4.605 1.00 91.19 89 HIS A C 1
ATOM 679 O O . HIS A 1 89 ? 8.709 3.756 -4.380 1.00 91.19 89 HIS A O 1
ATOM 685 N N . PHE A 1 90 ? 9.235 5.852 -4.936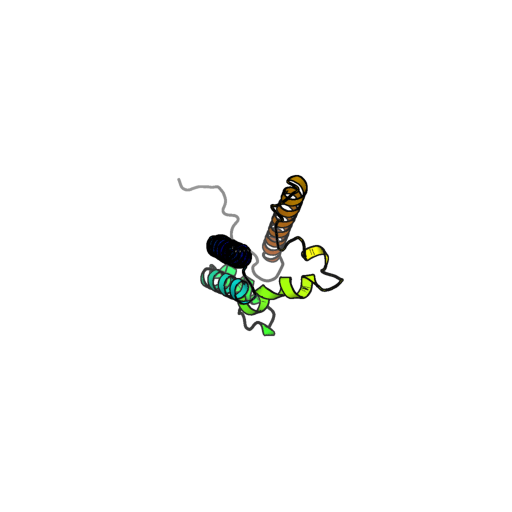 1.00 87.06 90 PHE A N 1
ATOM 686 C CA . PHE A 1 90 ? 10.660 5.605 -5.112 1.00 87.06 90 PHE A CA 1
ATOM 687 C C . PHE A 1 90 ? 11.463 6.872 -4.822 1.00 87.06 90 PHE A C 1
ATOM 689 O O . PHE A 1 90 ? 10.931 7.982 -4.833 1.00 87.06 90 PHE A O 1
ATOM 696 N N . ILE A 1 91 ? 12.756 6.691 -4.573 1.00 85.38 91 ILE A N 1
ATOM 697 C CA . ILE A 1 91 ? 13.740 7.770 -4.524 1.00 85.38 91 ILE A CA 1
ATOM 698 C C . ILE A 1 91 ? 14.744 7.462 -5.622 1.00 85.38 91 ILE A C 1
ATOM 700 O O . ILE A 1 91 ? 15.393 6.418 -5.585 1.00 85.38 91 ILE A O 1
ATOM 704 N N . ASP A 1 92 ? 14.851 8.351 -6.603 1.00 83.19 92 ASP A N 1
ATOM 705 C CA . ASP A 1 92 ? 15.867 8.220 -7.639 1.00 83.19 92 ASP A CA 1
ATOM 706 C C . ASP A 1 92 ? 17.212 8.655 -7.060 1.00 83.19 92 ASP A C 1
ATOM 708 O O . ASP A 1 92 ? 17.412 9.826 -6.744 1.00 83.19 92 ASP A O 1
ATOM 712 N N . THR A 1 93 ? 18.117 7.705 -6.841 1.00 75.44 93 THR A N 1
ATOM 713 C CA . THR A 1 93 ? 19.422 7.962 -6.226 1.00 75.44 93 THR A CA 1
ATOM 714 C C . THR A 1 93 ? 20.497 8.337 -7.244 1.00 75.44 93 THR A C 1
ATOM 716 O O . THR A 1 93 ? 21.587 8.739 -6.834 1.00 75.44 93 THR A O 1
ATOM 719 N N . LEU A 1 94 ? 20.216 8.269 -8.552 1.00 68.62 94 LEU A N 1
ATOM 720 C CA . LEU A 1 94 ? 21.211 8.515 -9.593 1.00 68.62 94 LEU A CA 1
ATOM 721 C C . LEU A 1 94 ? 21.029 9.886 -10.277 1.00 68.62 94 LEU A C 1
ATOM 723 O O . LEU A 1 94 ? 19.939 10.372 -10.550 1.00 68.62 94 LEU A O 1
ATOM 727 N N . THR A 1 95 ? 22.165 10.522 -10.575 1.00 58.41 95 THR A N 1
ATOM 728 C CA . THR A 1 95 ? 22.382 11.749 -11.382 1.00 58.41 95 THR A CA 1
ATOM 729 C C . THR A 1 95 ? 21.918 13.117 -10.860 1.00 58.41 95 THR A C 1
ATOM 731 O O . THR A 1 95 ? 22.418 14.123 -11.367 1.00 58.41 95 THR A O 1
ATOM 734 N N . LYS A 1 96 ? 21.088 13.239 -9.810 1.00 61.69 96 LYS A N 1
ATOM 735 C CA . LYS A 1 96 ? 20.817 14.566 -9.208 1.00 61.69 96 LYS A CA 1
ATOM 736 C C . LYS A 1 96 ? 20.550 14.525 -7.692 1.00 61.69 96 LYS A C 1
ATOM 738 O O . LYS A 1 96 ? 19.404 14.333 -7.288 1.00 61.69 96 LYS A O 1
ATOM 743 N N . PRO A 1 97 ? 21.554 14.835 -6.842 1.00 67.12 97 PRO A N 1
ATOM 744 C CA . PRO A 1 97 ? 21.423 14.813 -5.376 1.00 67.12 97 PRO A CA 1
ATOM 745 C C . PRO A 1 97 ? 20.273 15.678 -4.836 1.00 67.12 97 PRO A C 1
ATOM 747 O O . PRO A 1 97 ? 19.629 15.353 -3.844 1.00 67.12 97 PRO A O 1
ATOM 750 N N . ALA A 1 98 ? 19.981 16.793 -5.509 1.00 70.19 98 ALA A N 1
ATOM 751 C CA . ALA A 1 98 ? 18.877 17.669 -5.131 1.00 70.19 98 ALA A CA 1
ATOM 752 C C . ALA A 1 98 ? 17.493 17.049 -5.412 1.00 70.19 98 ALA A C 1
ATOM 754 O O . ALA A 1 98 ? 16.554 17.274 -4.647 1.00 70.19 98 ALA A O 1
ATOM 755 N N . ALA A 1 99 ? 17.347 16.264 -6.486 1.00 71.00 99 ALA A N 1
ATOM 756 C CA . ALA A 1 99 ? 16.078 15.624 -6.837 1.00 71.00 99 ALA A CA 1
ATOM 757 C C . ALA A 1 99 ? 15.765 14.457 -5.889 1.00 71.00 99 ALA A C 1
ATOM 759 O O . ALA A 1 99 ? 14.648 14.378 -5.375 1.00 71.00 99 ALA A O 1
ATOM 760 N N . SER A 1 100 ? 16.775 13.636 -5.583 1.00 72.94 100 SER A N 1
ATOM 761 C CA . SER A 1 100 ? 16.668 12.532 -4.623 1.00 72.94 100 SER A CA 1
ATOM 762 C C . SER A 1 100 ? 16.291 13.036 -3.224 1.00 72.94 100 SER A C 1
ATOM 764 O O . SER A 1 100 ? 15.346 12.543 -2.606 1.00 72.94 100 SER A O 1
ATOM 766 N N . SER A 1 101 ? 16.952 14.105 -2.767 1.00 78.00 101 SER A N 1
ATOM 767 C CA . SER A 1 101 ? 16.646 14.784 -1.504 1.00 78.00 101 SER A CA 1
ATOM 768 C C . SER A 1 101 ? 15.211 15.324 -1.473 1.00 78.00 101 SER A C 1
ATOM 770 O O . SER A 1 101 ? 14.475 15.101 -0.511 1.00 78.00 101 SER A O 1
ATOM 772 N N . THR A 1 102 ? 14.756 15.957 -2.558 1.00 84.44 102 THR A N 1
ATOM 773 C CA . THR A 1 102 ? 13.394 16.511 -2.643 1.00 84.44 102 THR A CA 1
ATOM 774 C C . THR A 1 102 ? 12.320 15.417 -2.580 1.00 84.44 102 THR A C 1
ATOM 776 O O . THR A 1 102 ? 11.333 15.570 -1.857 1.00 84.44 102 THR A O 1
ATOM 779 N N . GLN A 1 103 ? 12.507 14.296 -3.288 1.00 86.31 103 GLN A N 1
ATOM 780 C CA . GLN A 1 103 ? 11.597 13.142 -3.228 1.00 86.31 103 GLN A CA 1
ATOM 781 C C . GLN A 1 103 ? 11.573 12.512 -1.832 1.00 86.31 103 GLN A C 1
ATOM 783 O O . GLN A 1 103 ? 10.494 12.261 -1.293 1.00 86.31 103 GLN A O 1
ATOM 788 N N . GLY A 1 104 ? 12.742 12.336 -1.207 1.00 85.69 104 GLY A N 1
ATOM 789 C CA . GLY A 1 104 ? 12.849 11.827 0.161 1.00 85.69 104 GLY A CA 1
ATOM 790 C C . GLY A 1 104 ? 12.114 12.707 1.177 1.00 85.69 104 GLY A C 1
ATOM 791 O O . GLY A 1 104 ? 11.332 12.208 1.989 1.00 85.69 104 GLY A O 1
ATOM 792 N N . ILE A 1 105 ? 12.274 14.032 1.087 1.00 88.56 105 ILE A N 1
ATOM 793 C CA . ILE A 1 105 ? 11.536 14.992 1.922 1.00 88.56 105 ILE A CA 1
ATOM 794 C C . ILE A 1 105 ? 10.024 14.878 1.678 1.00 88.56 105 ILE A C 1
ATOM 796 O O . ILE A 1 105 ? 9.237 14.892 2.630 1.00 88.56 105 ILE A O 1
ATOM 800 N N . ALA A 1 106 ? 9.595 14.747 0.419 1.00 89.62 106 ALA A N 1
ATOM 801 C CA . ALA A 1 106 ? 8.183 14.613 0.069 1.00 89.62 106 ALA A CA 1
ATOM 802 C C . ALA A 1 106 ? 7.561 13.326 0.636 1.00 89.62 106 ALA A C 1
ATOM 804 O O . ALA A 1 106 ? 6.481 13.392 1.230 1.00 89.62 106 ALA A O 1
ATOM 805 N N . MET A 1 107 ? 8.261 12.194 0.521 1.00 90.00 107 MET A N 1
ATOM 806 C CA . MET A 1 107 ? 7.881 10.913 1.120 1.00 90.00 107 MET A CA 1
ATOM 807 C C . MET A 1 107 ? 7.730 11.042 2.639 1.00 90.00 107 MET A C 1
ATOM 809 O O . MET A 1 107 ? 6.662 10.766 3.187 1.00 90.00 107 MET A O 1
ATOM 813 N N . ALA A 1 108 ? 8.767 11.528 3.327 1.00 90.81 108 ALA A N 1
ATOM 814 C CA . ALA A 1 108 ? 8.755 11.669 4.782 1.00 90.81 108 ALA A CA 1
ATOM 815 C C . ALA A 1 108 ? 7.611 12.580 5.258 1.00 90.81 108 ALA A C 1
ATOM 817 O O . ALA A 1 108 ? 6.937 12.302 6.254 1.00 90.81 108 ALA A O 1
ATOM 818 N N . ARG A 1 109 ? 7.339 13.658 4.514 1.00 93.38 109 ARG A N 1
ATOM 819 C CA . ARG A 1 109 ? 6.208 14.549 4.782 1.00 93.38 109 ARG A CA 1
ATOM 820 C C . ARG A 1 109 ? 4.866 13.848 4.567 1.00 93.38 109 ARG A C 1
ATOM 822 O O . ARG A 1 109 ? 3.954 14.081 5.357 1.00 93.38 109 ARG A O 1
ATOM 829 N N . MET A 1 110 ? 4.724 13.011 3.537 1.00 92.88 110 MET A N 1
ATOM 830 C CA . MET A 1 110 ? 3.504 12.229 3.306 1.00 92.88 110 MET A CA 1
ATOM 831 C C . MET A 1 110 ? 3.241 11.266 4.465 1.00 92.88 110 MET A C 1
ATOM 833 O O . MET A 1 110 ? 2.158 11.314 5.044 1.00 92.88 110 MET A O 1
ATOM 837 N N . VAL A 1 111 ? 4.244 10.477 4.863 1.00 90.75 111 VAL A N 1
ATOM 838 C CA . VAL A 1 111 ? 4.141 9.549 6.002 1.00 90.75 111 VAL A CA 1
ATOM 839 C C . VAL A 1 111 ? 3.720 10.299 7.264 1.00 90.75 111 VAL A C 1
ATOM 841 O O . VAL A 1 111 ? 2.734 9.939 7.902 1.00 90.75 111 VAL A O 1
ATOM 844 N N . ARG A 1 112 ? 4.374 11.426 7.576 1.00 94.50 112 ARG A N 1
ATOM 845 C CA . ARG A 1 112 ? 4.017 12.250 8.740 1.00 94.50 112 ARG A CA 1
ATOM 846 C C . ARG A 1 112 ? 2.574 12.762 8.682 1.00 94.50 112 ARG A C 1
ATOM 848 O O . ARG A 1 112 ? 1.903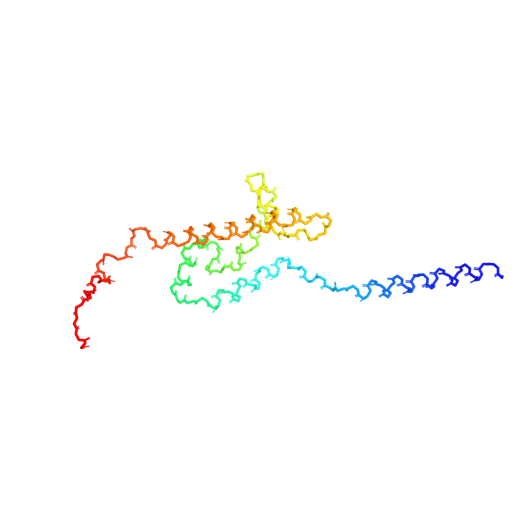 12.802 9.711 1.00 94.50 112 ARG A O 1
ATOM 855 N N . ARG A 1 113 ? 2.079 13.148 7.500 1.00 94.38 113 ARG A N 1
ATOM 856 C CA . ARG A 1 113 ? 0.686 13.595 7.318 1.00 94.38 113 ARG A CA 1
ATOM 857 C C . ARG A 1 113 ? -0.313 12.463 7.541 1.00 94.38 113 ARG A C 1
ATOM 859 O O . ARG A 1 113 ? -1.323 12.709 8.194 1.00 94.38 113 ARG A O 1
ATOM 866 N N . ILE A 1 114 ? -0.032 11.258 7.039 1.00 91.19 114 ILE A N 1
ATOM 867 C CA . ILE A 1 114 ? -0.870 10.073 7.277 1.00 91.19 114 ILE A CA 1
ATOM 868 C C . ILE A 1 114 ? -0.901 9.761 8.774 1.00 91.19 114 ILE A C 1
ATOM 870 O O . ILE A 1 114 ? -1.984 9.696 9.347 1.00 91.19 114 ILE A O 1
ATOM 874 N N . CYS A 1 115 ? 0.261 9.678 9.432 1.00 90.69 115 CYS A N 1
ATOM 875 C CA . CYS A 1 115 ? 0.336 9.420 10.872 1.00 90.69 115 CYS A CA 1
ATOM 876 C C . CYS A 1 115 ? -0.438 10.467 11.683 1.00 90.69 115 CYS A C 1
ATOM 878 O O . CYS A 1 115 ? -1.205 10.114 12.572 1.00 90.69 115 CYS A O 1
ATOM 880 N N . ALA A 1 116 ? -0.306 11.754 11.346 1.00 92.19 116 ALA A N 1
ATOM 881 C CA . ALA A 1 116 ? -1.068 12.817 11.999 1.00 92.19 116 ALA A CA 1
ATOM 882 C C . ALA A 1 116 ? -2.583 12.715 11.736 1.00 92.19 116 ALA A C 1
ATOM 884 O O . ALA A 1 116 ? -3.385 13.067 12.598 1.00 92.19 116 ALA A O 1
ATOM 885 N N . SER A 1 117 ? -2.990 12.244 10.553 1.00 91.19 117 SER A N 1
ATOM 886 C CA . SER A 1 117 ? -4.399 11.996 10.231 1.00 91.19 117 SER A CA 1
ATOM 887 C C . SER A 1 117 ? -4.971 10.849 11.061 1.00 91.19 117 SER A C 1
ATOM 889 O O . SER A 1 117 ? -6.044 11.005 11.635 1.00 91.19 117 SER A O 1
ATOM 891 N N . LEU A 1 118 ? -4.233 9.742 11.178 1.00 88.62 118 LEU A N 1
ATOM 892 C CA . LEU A 1 118 ? -4.617 8.578 11.982 1.00 88.62 118 LEU A CA 1
ATOM 893 C C . LEU A 1 118 ? -4.617 8.886 13.488 1.00 88.62 118 LEU A C 1
ATOM 895 O O . LEU A 1 118 ? -5.478 8.427 14.233 1.00 88.62 118 LEU A O 1
ATOM 899 N N . ALA A 1 119 ? -3.686 9.722 13.952 1.00 85.94 119 ALA A N 1
ATOM 900 C CA . ALA A 1 119 ? -3.676 10.187 15.336 1.00 85.94 119 ALA A CA 1
ATOM 901 C C . ALA A 1 119 ? -4.921 11.031 15.663 1.00 85.94 119 ALA A C 1
ATOM 903 O O . ALA A 1 119 ? -5.474 10.903 16.751 1.00 85.94 119 ALA A O 1
ATOM 904 N N . ARG A 1 120 ? -5.400 11.848 14.710 1.00 81.94 120 ARG A N 1
ATOM 905 C CA . ARG A 1 120 ? -6.651 12.615 14.853 1.00 81.94 120 ARG A CA 1
ATOM 906 C C . ARG A 1 120 ? -7.912 11.771 14.692 1.00 81.94 120 ARG A C 1
ATOM 908 O O . ARG A 1 120 ? -8.914 12.086 15.321 1.00 81.94 120 ARG A O 1
ATOM 915 N N . SER A 1 121 ? -7.899 10.707 13.886 1.00 66.69 121 SER A N 1
ATOM 916 C CA . SER A 1 121 ? -9.061 9.809 13.788 1.00 66.69 121 SER A CA 1
ATOM 917 C C . SER A 1 121 ? -9.304 9.031 15.084 1.00 66.69 121 SER A C 1
ATOM 919 O O . SER A 1 121 ? -10.404 8.545 15.307 1.00 66.69 121 SER A O 1
ATOM 921 N N . ARG A 1 122 ? -8.311 8.978 15.982 1.00 60.84 122 ARG A N 1
ATOM 922 C CA . ARG A 1 122 ? -8.473 8.508 17.366 1.00 60.84 122 ARG A CA 1
ATOM 923 C C . ARG A 1 122 ? -9.311 9.451 18.242 1.00 60.84 122 ARG A C 1
ATOM 925 O O . ARG A 1 122 ? -9.703 9.047 19.329 1.00 60.84 122 ARG A O 1
ATOM 932 N N . THR A 1 123 ? -9.565 10.691 17.810 1.00 50.84 123 THR A N 1
ATOM 933 C CA . THR A 1 123 ? -10.122 11.760 18.657 1.00 50.84 123 THR A CA 1
ATOM 934 C C . THR A 1 123 ? -11.440 12.366 18.150 1.00 50.84 123 THR A C 1
ATOM 936 O O . THR A 1 123 ? -11.630 13.571 18.300 1.00 50.84 123 THR A O 1
ATOM 939 N N . SER A 1 124 ? -12.371 11.602 17.556 1.00 42.62 124 SER A N 1
ATOM 940 C CA . SER A 1 124 ? -13.768 12.053 17.318 1.00 42.62 124 SER A CA 1
ATOM 941 C C . SER A 1 124 ? -14.737 10.885 17.029 1.00 42.62 124 SER A C 1
ATOM 943 O O . SER A 1 124 ? -14.355 9.991 16.283 1.00 42.62 124 SER A O 1
ATOM 945 N N . PRO A 1 125 ? -16.030 10.933 17.416 1.00 46.66 125 PRO A N 1
ATOM 946 C CA . PRO A 1 125 ? -16.580 11.304 18.714 1.00 46.66 125 PRO A CA 1
ATOM 947 C C . PRO A 1 125 ? -17.719 10.331 19.110 1.00 46.66 125 PRO A C 1
ATOM 949 O O . PRO A 1 125 ? -18.859 10.753 19.230 1.00 46.66 125 PRO A O 1
ATOM 952 N N . LEU A 1 126 ? -17.464 9.032 19.286 1.00 45.00 126 LEU A N 1
ATOM 953 C CA . LEU A 1 126 ? -18.405 8.140 19.982 1.00 45.00 126 LEU A CA 1
ATOM 954 C C . LEU A 1 126 ? -17.622 7.125 20.831 1.00 45.00 126 LEU A C 1
ATOM 956 O O . LEU A 1 126 ? -16.939 6.263 20.291 1.00 45.00 126 LEU A O 1
ATOM 960 N N . SER A 1 127 ? -17.790 7.231 22.157 1.00 45.06 127 SER A N 1
ATOM 961 C CA . SER A 1 127 ? -17.305 6.332 23.225 1.00 45.06 127 SER A CA 1
ATOM 962 C C . SER A 1 127 ? -15.826 6.520 23.630 1.00 45.06 127 SER A C 1
ATOM 964 O O . SER A 1 127 ? -14.929 6.138 22.895 1.00 45.06 127 SER A O 1
ATOM 966 N N . LEU A 1 128 ? -15.450 7.110 24.773 1.00 36.78 128 LEU A N 1
ATOM 967 C CA . LEU A 1 128 ? -16.125 7.243 26.065 1.00 36.78 128 LEU A CA 1
ATOM 968 C C . LEU A 1 128 ? -15.964 8.657 26.655 1.00 36.78 128 LEU A C 1
ATOM 970 O O . LEU A 1 128 ? -14.877 9.225 26.699 1.00 36.78 128 LEU A O 1
ATOM 974 N N . CYS A 1 129 ? -17.052 9.167 27.219 1.00 44.53 129 CYS A N 1
ATOM 975 C CA . CYS A 1 129 ? -17.035 10.173 28.275 1.00 44.53 129 CYS A CA 1
ATOM 976 C C . CYS A 1 129 ? -16.141 9.690 29.452 1.00 44.53 129 CYS A C 1
ATOM 978 O O . CYS A 1 129 ? -16.183 8.516 29.809 1.00 44.53 129 CYS A O 1
ATOM 980 N N . THR A 1 130 ? -15.407 10.583 30.120 1.00 47.72 130 THR A N 1
ATOM 981 C CA . THR A 1 130 ? -15.186 10.503 31.586 1.00 47.72 130 THR A CA 1
ATOM 982 C C . THR A 1 130 ? -14.254 9.435 32.203 1.00 47.72 130 THR A C 1
ATOM 984 O O . THR A 1 130 ? -14.007 9.522 33.401 1.00 47.72 130 THR A O 1
ATOM 987 N N . ILE A 1 131 ? -13.624 8.498 31.490 1.00 39.53 131 ILE A N 1
ATOM 988 C CA . ILE A 1 131 ? -12.767 7.481 32.154 1.00 39.53 131 ILE A CA 1
ATOM 989 C C . ILE A 1 131 ? -11.313 7.557 31.676 1.00 39.53 131 ILE A C 1
ATOM 991 O O . ILE A 1 131 ? -10.881 6.757 30.861 1.00 39.53 131 ILE A O 1
ATOM 995 N N . ILE A 1 132 ? -10.597 8.585 32.130 1.00 39.22 132 ILE A N 1
ATOM 996 C CA . ILE A 1 132 ? -9.197 8.612 32.614 1.00 39.22 132 ILE A CA 1
ATOM 997 C C . ILE A 1 132 ? -8.960 10.091 32.964 1.00 39.22 132 ILE A C 1
ATOM 999 O O . ILE A 1 132 ? -8.487 10.899 32.171 1.00 39.22 132 ILE A O 1
ATOM 1003 N N . THR A 1 133 ? -9.476 10.470 34.134 1.00 42.78 133 THR A N 1
ATOM 1004 C CA . THR A 1 133 ? -8.720 11.187 35.170 1.00 42.78 133 THR A CA 1
ATOM 1005 C C . THR A 1 133 ? -7.648 12.170 34.651 1.00 42.78 133 THR A C 1
ATOM 1007 O O . THR A 1 133 ? -6.593 11.757 34.186 1.00 42.78 133 THR A O 1
ATOM 1010 N N . ALA A 1 134 ? -7.757 13.490 34.845 1.00 42.16 134 ALA A N 1
ATOM 1011 C CA . ALA A 1 134 ? -8.085 14.088 36.144 1.00 42.16 134 ALA A CA 1
ATOM 1012 C C . ALA A 1 134 ? -7.600 13.191 37.301 1.00 42.16 134 ALA A C 1
ATOM 1014 O O . ALA A 1 134 ? -8.361 12.847 38.194 1.00 42.16 134 ALA A O 1
ATOM 1015 N N . ALA A 1 135 ? -6.363 12.695 37.209 1.00 38.66 135 ALA A N 1
ATOM 1016 C CA . ALA A 1 135 ? -5.642 12.161 38.347 1.00 38.66 135 ALA A CA 1
ATOM 1017 C C . ALA A 1 135 ? -4.834 13.362 38.832 1.00 38.66 135 ALA A C 1
ATOM 1019 O O . ALA A 1 135 ? -3.967 13.841 38.092 1.00 38.66 135 ALA A O 1
ATOM 1020 N N . PRO A 1 136 ? -5.196 13.946 39.982 1.00 42.78 136 PRO A N 1
ATOM 1021 C CA . PRO A 1 136 ? -4.477 15.085 40.501 1.00 42.78 136 PRO A CA 1
ATOM 1022 C C . PRO A 1 136 ? -3.037 14.651 40.756 1.00 42.78 136 PRO A C 1
ATOM 1024 O O . PRO A 1 136 ? -2.776 13.584 41.312 1.00 42.78 136 PRO A O 1
ATOM 1027 N N . ILE A 1 137 ? -2.102 15.513 40.372 1.00 48.69 137 ILE A N 1
ATOM 1028 C CA . ILE A 1 137 ? -0.778 15.549 40.980 1.00 48.69 137 ILE A CA 1
ATOM 1029 C C . ILE A 1 137 ? -1.018 15.959 42.437 1.00 48.69 137 ILE A C 1
ATOM 1031 O O . ILE A 1 137 ? -0.991 17.139 42.766 1.00 48.69 137 ILE A O 1
ATOM 1035 N N . ALA A 1 138 ? -1.381 15.001 43.285 1.00 44.16 138 ALA A N 1
ATOM 1036 C CA . ALA A 1 138 ? -1.452 15.177 44.723 1.00 44.16 138 ALA A CA 1
ATOM 1037 C C . ALA A 1 138 ? -1.488 13.813 45.423 1.00 44.16 138 ALA A C 1
ATOM 1039 O O . ALA A 1 138 ? -2.542 13.198 45.563 1.00 44.16 138 ALA A O 1
ATOM 1040 N N . ASN A 1 139 ? -0.326 13.471 45.979 1.00 40.84 139 ASN A N 1
ATOM 1041 C CA . ASN A 1 139 ? -0.147 12.754 47.240 1.00 40.84 139 ASN A CA 1
ATOM 1042 C C . ASN A 1 139 ? -0.049 11.217 47.216 1.00 40.84 139 ASN A C 1
ATOM 1044 O O . ASN A 1 139 ? -0.728 10.541 46.451 1.00 40.84 139 ASN A O 1
ATOM 1048 N N . ILE A 1 140 ? 0.756 10.720 48.169 1.00 38.75 140 ILE A N 1
ATOM 1049 C CA . ILE A 1 140 ? 1.396 9.398 48.322 1.00 38.75 140 ILE A CA 1
ATOM 1050 C C . ILE A 1 140 ? 2.713 9.362 47.521 1.00 38.75 140 ILE A C 1
ATOM 1052 O O . ILE A 1 140 ? 2.692 9.140 46.317 1.00 38.75 140 ILE A O 1
ATOM 1056 N N . THR A 1 141 ? 3.902 9.627 48.065 1.00 41.28 141 THR A N 1
ATOM 1057 C CA . THR A 1 141 ? 4.453 9.742 49.434 1.00 41.28 141 THR A CA 1
ATOM 1058 C C . THR A 1 141 ? 5.700 10.612 49.357 1.00 41.28 141 THR A C 1
ATOM 1060 O O . THR A 1 141 ? 6.374 10.526 48.304 1.00 41.28 141 THR A O 1
#

Sequence (141 aa):
MASDKCSSFLLAAAAAAVLVLASAPVAHSWSKEGHMLTCRIAQDLLEPAAAHAVRNLLTEEADGDLSALCVWPDQVRHWYKYRWTSPLHFIDTLTKPAASSTQGIAMARMVRRICASLARSRTSPLSLCTIITAAPIANIT

Foldseek 3Di:
DVVVVVVVVVVVVVVVVVVVVVPDPPPPDDDLVNQLVVQQVVLVPDDPVVLVLQQVVDDVVCVSRPSVCSCVLVVCCPPPVNVVCVLLPDQDPPDDPVRSVVSVVVNVVVVVVVVVVSVCVVPDDDDDPDPDDPPDPDDDD

Secondary structure (DSSP, 8-state):
--HHHHHHHHHHHHHHHHHHHHHS-------HHHHHHHHHHHHHT--HHHHHHHHHHS-GGGTT-GGGGTTHHHHHTTSGGGGGGGGGS----SS-HHHHHHHHHHHHHHHHHHHHHHHHHTTSSSS-SS-S----S----

pLDDT: mean 80.56, std 18.34, range [36.78, 98.19]